Protein AF-A0AAD7G528-F1 (afdb_monomer_lite)

Structure (mmCIF, N/CA/C/O backbone):
data_AF-A0AAD7G528-F1
#
_entry.id   AF-A0AAD7G528-F1
#
loop_
_atom_site.group_PDB
_atom_site.id
_atom_site.type_symbol
_atom_site.label_atom_id
_atom_site.label_alt_id
_atom_site.label_comp_id
_atom_site.label_asym_id
_atom_site.label_entity_id
_atom_site.label_seq_id
_atom_site.pdbx_PDB_ins_code
_atom_site.Cartn_x
_atom_site.Cartn_y
_atom_site.Cartn_z
_atom_site.occupancy
_atom_site.B_iso_or_equiv
_atom_site.auth_seq_id
_atom_site.auth_comp_id
_atom_site.auth_asym_id
_atom_site.auth_atom_id
_atom_site.pdbx_PDB_model_num
ATOM 1 N N . MET A 1 1 ? -5.629 -22.678 -27.619 1.00 59.56 1 MET A N 1
ATOM 2 C CA . MET A 1 1 ? -4.586 -22.019 -26.801 1.00 59.56 1 MET A CA 1
ATOM 3 C C . MET A 1 1 ? -5.141 -21.818 -25.404 1.00 59.56 1 MET A C 1
ATOM 5 O O . MET A 1 1 ? -6.210 -21.240 -25.285 1.00 59.56 1 MET A O 1
ATOM 9 N N . SER A 1 2 ? -4.466 -22.331 -24.375 1.00 74.00 2 SER A N 1
ATOM 10 C CA . SER A 1 2 ? -4.774 -22.015 -22.975 1.00 74.00 2 SER A CA 1
ATOM 11 C C . SER A 1 2 ? -3.799 -20.924 -22.550 1.00 74.00 2 SER A C 1
ATOM 13 O O . SER A 1 2 ? -2.591 -21.147 -22.572 1.00 74.00 2 SER A O 1
ATOM 15 N N . TRP A 1 3 ? -4.314 -19.735 -22.249 1.00 81.94 3 TRP A N 1
ATOM 16 C CA . TRP A 1 3 ? -3.520 -18.692 -21.614 1.00 81.94 3 TRP A CA 1
ATOM 17 C C . TRP A 1 3 ? -3.503 -18.978 -20.113 1.00 81.94 3 TRP A C 1
ATOM 19 O O . TRP A 1 3 ? -4.561 -19.155 -19.508 1.00 81.94 3 TRP A O 1
ATOM 29 N N . LYS A 1 4 ? -2.307 -19.089 -19.536 1.00 88.56 4 LYS A N 1
ATOM 30 C CA . LYS A 1 4 ? -2.100 -19.239 -18.095 1.00 88.56 4 LYS A CA 1
ATOM 31 C C . LYS A 1 4 ? -1.254 -18.068 -17.621 1.00 88.56 4 LYS A C 1
ATOM 33 O O . LYS A 1 4 ? -0.304 -17.695 -18.302 1.00 88.56 4 LYS A O 1
ATOM 38 N N . LEU A 1 5 ? -1.617 -17.532 -16.466 1.00 90.25 5 LEU A N 1
ATOM 39 C CA . LEU A 1 5 ? -0.899 -16.475 -15.771 1.00 90.25 5 LEU A CA 1
ATOM 40 C C . LEU A 1 5 ? -0.386 -17.046 -14.453 1.00 90.25 5 LEU A C 1
ATOM 42 O O . LEU A 1 5 ? -1.179 -17.574 -13.671 1.00 90.25 5 LEU A O 1
ATOM 46 N N . ASN A 1 6 ? 0.918 -16.958 -14.216 1.00 93.00 6 ASN A N 1
ATOM 47 C CA . ASN A 1 6 ? 1.503 -17.172 -12.900 1.00 93.00 6 ASN A CA 1
ATOM 48 C C . ASN A 1 6 ? 1.516 -15.830 -12.151 1.00 93.00 6 ASN A C 1
ATOM 50 O O . ASN A 1 6 ? 1.759 -14.789 -12.757 1.00 93.00 6 ASN A O 1
ATOM 54 N N . LEU A 1 7 ? 1.281 -15.825 -10.836 1.00 93.06 7 LEU A N 1
ATOM 55 C CA . LEU A 1 7 ? 1.369 -14.596 -10.040 1.00 93.06 7 LEU A CA 1
ATOM 56 C C . LEU A 1 7 ? 2.758 -13.946 -10.138 1.00 93.06 7 LEU A C 1
ATOM 58 O O . LEU A 1 7 ? 2.852 -12.723 -10.184 1.00 93.06 7 LEU A O 1
ATOM 62 N N . ALA A 1 8 ? 3.822 -14.740 -10.289 1.00 92.31 8 ALA A N 1
ATOM 63 C CA . ALA A 1 8 ? 5.171 -14.225 -10.520 1.00 92.31 8 ALA A CA 1
ATOM 64 C C . ALA A 1 8 ? 5.277 -13.374 -11.804 1.00 92.31 8 ALA A C 1
ATOM 66 O O . ALA A 1 8 ? 6.054 -12.415 -11.844 1.00 92.31 8 ALA A O 1
ATOM 67 N N . ASP A 1 9 ? 4.459 -13.657 -12.827 1.00 93.75 9 ASP A N 1
ATOM 68 C CA . ASP A 1 9 ? 4.439 -12.897 -14.085 1.00 93.75 9 ASP A CA 1
ATOM 69 C C . ASP A 1 9 ? 3.951 -11.453 -13.879 1.00 93.75 9 ASP A C 1
ATOM 71 O O . ASP A 1 9 ? 4.261 -10.573 -14.687 1.00 93.75 9 ASP A O 1
ATOM 75 N N . LEU A 1 10 ? 3.217 -11.179 -12.791 1.00 95.88 10 LEU A N 1
ATOM 76 C CA . LEU A 1 10 ? 2.744 -9.833 -12.455 1.00 95.88 10 LEU A CA 1
ATOM 77 C C . LEU A 1 10 ? 3.879 -8.895 -12.032 1.00 95.88 10 LEU A C 1
ATOM 79 O O . LEU A 1 10 ? 3.719 -7.683 -12.147 1.00 95.88 10 LEU A O 1
ATOM 83 N N . SER A 1 11 ? 5.040 -9.428 -11.629 1.00 96.69 11 SER A N 1
ATOM 84 C CA . SER A 1 11 ? 6.229 -8.628 -11.290 1.00 96.69 11 SER A CA 1
ATOM 85 C C . SER A 1 11 ? 6.940 -8.030 -12.516 1.00 96.69 11 SER A C 1
ATOM 87 O O . SER A 1 11 ? 7.808 -7.159 -12.379 1.00 96.69 11 SER A O 1
ATOM 89 N N . ALA A 1 12 ? 6.585 -8.480 -13.727 1.00 95.50 12 ALA A N 1
ATOM 90 C CA . ALA A 1 12 ? 7.203 -8.029 -14.965 1.00 95.50 12 ALA A CA 1
ATOM 91 C C . ALA A 1 12 ? 7.020 -6.516 -15.175 1.00 95.50 12 ALA A C 1
ATOM 93 O O . ALA A 1 12 ? 5.919 -5.977 -15.068 1.00 95.50 12 ALA A O 1
ATOM 94 N N . ARG A 1 13 ? 8.107 -5.827 -15.541 1.00 94.88 13 ARG A N 1
ATOM 95 C CA . ARG A 1 13 ? 8.123 -4.376 -15.780 1.00 94.88 13 ARG A CA 1
ATOM 96 C C . ARG A 1 13 ? 7.845 -4.041 -17.245 1.00 94.88 13 ARG A C 1
ATOM 98 O O . ARG A 1 13 ? 8.164 -4.810 -18.149 1.00 94.88 13 ARG A O 1
ATOM 105 N N . GLY A 1 14 ? 7.285 -2.860 -17.487 1.00 93.81 14 GLY A N 1
ATOM 106 C CA . GLY A 1 14 ? 7.053 -2.339 -18.832 1.00 93.81 14 GLY A CA 1
ATOM 107 C C . GLY A 1 14 ? 5.939 -1.301 -18.863 1.00 93.81 14 GLY A C 1
ATOM 108 O O . GLY A 1 14 ? 5.157 -1.183 -17.926 1.00 93.81 14 GLY A O 1
ATOM 109 N N . TRP A 1 15 ? 5.853 -0.556 -19.961 1.00 93.19 15 TRP A N 1
ATOM 110 C CA . TRP A 1 15 ? 4.876 0.527 -20.122 1.00 93.19 15 TRP A CA 1
ATOM 111 C C . TRP A 1 15 ? 3.412 0.055 -20.092 1.00 93.19 15 TRP A C 1
ATOM 113 O O . TRP A 1 15 ? 2.541 0.814 -19.687 1.00 93.19 15 TRP A O 1
ATOM 123 N N . SER A 1 16 ? 3.149 -1.196 -20.484 1.00 92.50 16 SER A N 1
ATOM 124 C CA . SER A 1 16 ? 1.822 -1.831 -20.463 1.00 92.50 16 SER A CA 1
ATOM 125 C C . SER A 1 16 ? 1.643 -2.846 -19.327 1.00 92.50 16 SER A C 1
ATOM 127 O O . SER A 1 16 ? 0.673 -3.603 -19.316 1.00 92.50 16 SER A O 1
ATOM 129 N N . LYS A 1 17 ? 2.600 -2.916 -18.395 1.00 96.06 17 LYS A N 1
ATOM 130 C CA . LYS A 1 17 ? 2.567 -3.832 -17.249 1.00 96.06 17 LYS A CA 1
ATOM 131 C C . LYS A 1 17 ? 2.182 -3.071 -15.991 1.00 96.06 17 LYS A C 1
ATOM 133 O O . LYS A 1 17 ? 2.557 -1.910 -15.842 1.00 96.06 17 LYS A O 1
ATOM 138 N N . ILE A 1 18 ? 1.455 -3.738 -15.098 1.00 96.56 18 ILE A N 1
ATOM 139 C CA . ILE A 1 18 ? 0.944 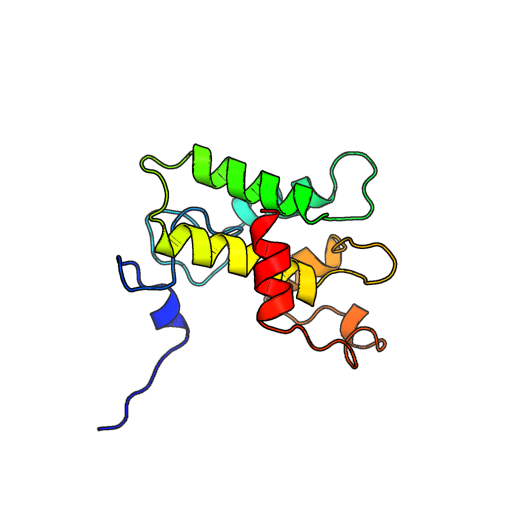-3.111 -13.875 1.00 96.56 18 ILE A CA 1
ATOM 140 C C . ILE A 1 18 ? 2.064 -2.804 -12.876 1.00 96.56 18 ILE A C 1
ATOM 142 O O . ILE A 1 18 ? 2.048 -1.735 -12.282 1.00 96.56 18 ILE A O 1
ATOM 146 N N . ALA A 1 19 ? 3.081 -3.667 -12.754 1.00 97.38 19 ALA A N 1
ATOM 147 C CA . ALA A 1 19 ? 4.173 -3.442 -11.814 1.00 97.38 19 ALA A CA 1
ATOM 148 C C . ALA A 1 19 ? 4.958 -2.170 -12.161 1.00 97.38 19 ALA A C 1
ATOM 150 O O . ALA A 1 19 ? 5.649 -2.092 -13.183 1.00 97.38 19 ALA A O 1
ATOM 151 N N . HIS A 1 20 ? 4.967 -1.211 -11.236 1.00 97.38 20 HIS A N 1
ATOM 152 C CA . HIS A 1 20 ? 5.570 0.113 -11.406 1.00 97.38 20 HIS A CA 1
ATOM 153 C C . HIS A 1 20 ? 6.632 0.471 -10.347 1.00 97.38 20 HIS A C 1
ATOM 155 O O . HIS A 1 20 ? 6.782 -0.187 -9.319 1.00 97.38 20 HIS A O 1
ATOM 161 N N . HIS A 1 21 ? 7.423 1.512 -10.605 1.00 97.50 21 HIS A N 1
ATOM 162 C CA . HIS A 1 21 ? 8.370 2.030 -9.612 1.00 97.50 21 HIS A CA 1
ATOM 163 C C . HIS A 1 21 ? 7.639 2.652 -8.414 1.00 97.50 21 HIS A C 1
ATOM 165 O O . HIS A 1 21 ? 6.476 3.014 -8.524 1.00 97.50 21 HIS A O 1
ATOM 171 N N . ALA A 1 22 ? 8.327 2.827 -7.287 1.00 97.19 22 ALA A N 1
ATOM 172 C CA . ALA A 1 22 ? 7.762 3.427 -6.073 1.00 97.19 22 ALA A CA 1
ATOM 173 C C . ALA A 1 22 ? 6.575 2.665 -5.434 1.00 97.19 22 ALA A C 1
ATOM 175 O O . ALA A 1 22 ? 5.890 3.234 -4.591 1.00 97.19 22 ALA A O 1
ATOM 176 N N . SER A 1 23 ? 6.379 1.372 -5.732 1.00 97.50 23 SER A N 1
ATOM 177 C CA . SER A 1 23 ? 5.481 0.482 -4.964 1.00 97.50 23 SER A CA 1
ATOM 178 C C . SER A 1 23 ? 5.842 0.476 -3.479 1.00 97.50 23 SER A C 1
ATOM 180 O O . SER A 1 23 ? 7.028 0.532 -3.173 1.00 97.50 23 SER A O 1
ATOM 182 N N . LEU A 1 24 ? 4.873 0.370 -2.567 1.00 97.38 24 LEU A N 1
ATOM 183 C CA . LEU A 1 24 ? 5.074 0.563 -1.119 1.00 97.38 24 LEU A CA 1
ATOM 184 C C . LEU A 1 24 ? 6.221 -0.272 -0.528 1.00 97.38 24 LEU A C 1
ATOM 186 O O . LEU A 1 24 ? 7.136 0.294 0.064 1.00 97.38 24 LEU A O 1
ATOM 190 N N . VAL A 1 25 ? 6.201 -1.590 -0.752 1.00 97.75 25 VAL A N 1
ATOM 191 C CA . VAL A 1 25 ? 7.152 -2.540 -0.143 1.00 97.75 25 VAL A CA 1
ATOM 192 C C . VAL A 1 25 ? 8.035 -3.270 -1.154 1.00 97.75 25 VAL A C 1
ATOM 194 O O . VAL A 1 25 ? 8.768 -4.173 -0.782 1.00 97.75 25 VAL A O 1
ATOM 197 N N . HIS A 1 26 ? 8.009 -2.890 -2.434 1.00 97.38 26 HIS A N 1
ATOM 198 C CA . HIS A 1 26 ? 8.848 -3.521 -3.460 1.00 97.38 26 HIS A CA 1
ATOM 199 C C . HIS A 1 26 ? 9.863 -2.535 -4.049 1.00 97.38 26 HIS A C 1
ATOM 201 O O . HIS A 1 26 ? 9.542 -1.357 -4.248 1.00 97.38 26 HIS A O 1
ATOM 207 N N . PRO A 1 27 ? 11.087 -2.989 -4.369 1.00 96.62 27 PRO A N 1
ATOM 208 C CA . PRO A 1 27 ? 12.131 -2.129 -4.903 1.00 96.62 27 PRO A CA 1
ATOM 209 C C . PRO A 1 27 ? 11.782 -1.602 -6.301 1.00 96.62 27 PRO A C 1
ATOM 211 O O . PRO A 1 27 ? 11.149 -2.265 -7.127 1.00 96.62 27 PRO A O 1
ATOM 214 N N . SER A 1 28 ? 12.246 -0.389 -6.588 1.00 96.00 28 SER A N 1
ATOM 215 C CA . SER A 1 28 ? 12.202 0.191 -7.930 1.00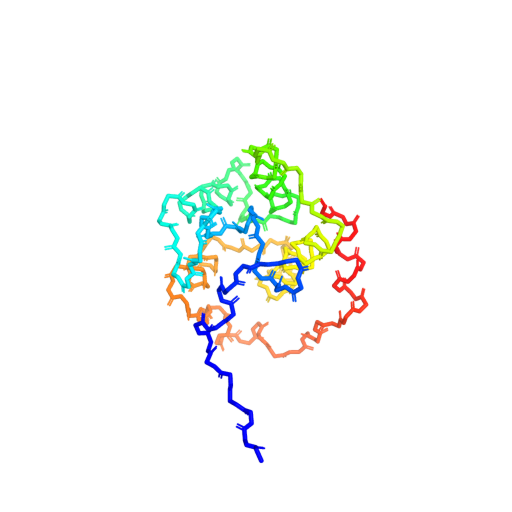 96.00 28 SER A CA 1
ATOM 216 C C . SER A 1 28 ? 13.297 -0.416 -8.811 1.00 96.00 28 SER A C 1
ATOM 218 O O . SER A 1 28 ? 14.391 -0.701 -8.342 1.00 96.00 28 SER A O 1
ATOM 220 N N . GLY A 1 29 ? 13.044 -0.548 -10.115 1.00 91.56 29 GLY A N 1
ATOM 221 C CA . GLY A 1 29 ? 14.091 -0.879 -11.096 1.00 91.56 29 GLY A CA 1
ATOM 222 C C . GLY A 1 29 ? 14.256 -2.369 -11.373 1.00 91.56 29 GLY A C 1
ATOM 223 O O . GLY A 1 29 ? 14.702 -2.725 -12.459 1.00 91.56 29 GLY A O 1
ATOM 224 N N . ILE A 1 30 ? 13.815 -3.227 -10.456 1.00 93.44 30 ILE A N 1
ATOM 225 C CA . ILE A 1 30 ? 13.851 -4.682 -10.614 1.00 93.44 30 ILE A CA 1
ATOM 226 C C . ILE A 1 30 ? 12.445 -5.286 -10.453 1.00 93.44 30 ILE A C 1
ATOM 228 O O . ILE A 1 30 ? 11.607 -4.716 -9.740 1.00 93.44 30 ILE A O 1
ATOM 232 N N . PRO A 1 31 ? 12.130 -6.393 -11.148 1.00 95.50 31 PRO A N 1
ATOM 233 C CA . PRO A 1 31 ? 11.004 -7.246 -10.786 1.00 95.50 31 PRO A CA 1
ATOM 234 C C . PRO A 1 31 ? 11.199 -7.775 -9.363 1.00 95.50 31 PRO A C 1
ATOM 236 O O . PRO A 1 31 ? 12.280 -8.251 -9.025 1.00 95.50 31 PRO A O 1
ATOM 239 N N . SER A 1 32 ? 10.160 -7.685 -8.542 1.00 94.00 32 SER A N 1
ATOM 240 C CA . SER A 1 32 ? 10.106 -8.343 -7.240 1.00 94.00 32 SER A CA 1
ATOM 241 C C . SER A 1 32 ? 8.690 -8.842 -7.002 1.00 94.00 32 SER A C 1
ATOM 243 O O . SER A 1 32 ? 7.729 -8.191 -7.411 1.00 94.00 32 SER A O 1
ATOM 245 N N . TYR A 1 33 ? 8.590 -9.998 -6.362 1.00 90.06 33 TYR A N 1
ATOM 246 C CA . TYR A 1 33 ? 7.344 -10.600 -5.892 1.00 90.06 33 TYR A CA 1
ATOM 247 C C . TYR A 1 33 ? 7.401 -10.893 -4.389 1.00 90.06 33 TYR A C 1
ATOM 249 O O . TYR A 1 33 ? 6.488 -11.512 -3.867 1.00 90.06 33 TYR A O 1
ATOM 257 N N . THR A 1 34 ? 8.466 -10.460 -3.706 1.00 92.31 34 THR A N 1
ATOM 258 C CA . THR A 1 34 ? 8.584 -10.508 -2.248 1.00 92.31 34 THR A CA 1
ATOM 259 C C . THR A 1 34 ? 8.773 -9.091 -1.703 1.00 92.31 34 THR A C 1
ATOM 261 O O . THR A 1 34 ? 9.398 -8.249 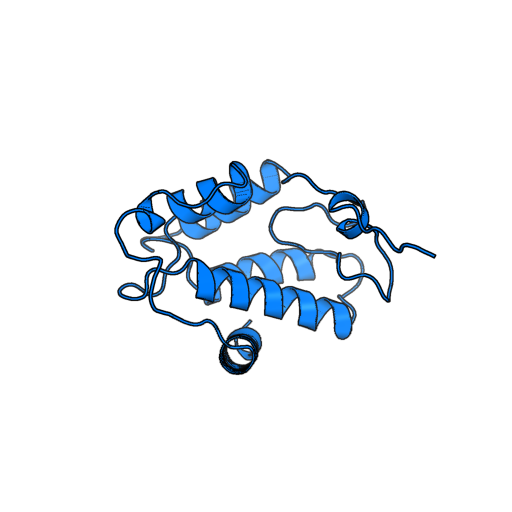-2.374 1.00 92.31 34 THR A O 1
ATOM 264 N N . PRO A 1 35 ? 8.247 -8.793 -0.509 1.00 96.25 35 PRO A N 1
ATOM 265 C CA . PRO A 1 35 ? 8.515 -7.537 0.179 1.00 96.25 35 PRO A CA 1
ATOM 266 C C . PRO A 1 35 ? 10.019 -7.336 0.410 1.00 96.25 35 PRO A C 1
ATOM 268 O O . PRO A 1 35 ? 10.753 -8.275 0.716 1.00 96.25 35 PRO A O 1
ATOM 271 N N . ASP A 1 36 ? 10.480 -6.102 0.258 1.00 97.69 36 ASP A N 1
ATOM 272 C CA . ASP A 1 36 ? 11.790 -5.662 0.723 1.00 97.69 36 ASP A CA 1
ATOM 273 C C . ASP A 1 36 ? 11.681 -5.256 2.195 1.00 97.69 36 ASP A C 1
ATOM 275 O O . ASP A 1 36 ? 10.843 -4.424 2.551 1.00 97.69 36 ASP A O 1
ATOM 279 N N . LEU A 1 37 ? 12.526 -5.846 3.045 1.00 97.19 37 LEU A N 1
ATOM 280 C CA . LEU A 1 37 ? 12.449 -5.668 4.497 1.00 97.19 37 LEU A CA 1
ATOM 281 C C . LEU A 1 37 ? 12.639 -4.209 4.921 1.00 97.19 37 LEU A C 1
ATOM 283 O O . LEU A 1 37 ? 11.886 -3.722 5.757 1.00 97.19 37 LEU A O 1
ATOM 287 N N . ALA A 1 38 ? 13.571 -3.478 4.304 1.00 97.69 38 ALA A N 1
ATOM 288 C CA . ALA A 1 38 ? 13.801 -2.079 4.655 1.00 97.69 38 ALA A CA 1
ATOM 289 C C . ALA A 1 38 ? 12.613 -1.199 4.237 1.00 97.69 38 ALA A C 1
ATOM 291 O O . ALA A 1 38 ? 12.254 -0.242 4.923 1.00 97.69 38 ALA A O 1
ATOM 292 N N . LEU A 1 39 ? 11.971 -1.505 3.106 1.00 98.06 39 LEU A N 1
ATOM 293 C CA . LEU A 1 39 ? 10.765 -0.792 2.684 1.00 98.06 39 LEU A CA 1
ATOM 294 C C . LEU A 1 39 ? 9.561 -1.102 3.576 1.00 98.06 39 LEU A C 1
ATOM 296 O O . LEU A 1 39 ? 8.796 -0.188 3.888 1.00 98.06 39 LEU A O 1
ATOM 300 N N . LEU A 1 40 ? 9.418 -2.354 4.011 1.00 98.06 40 LEU A N 1
ATOM 301 C CA . LEU A 1 40 ? 8.405 -2.752 4.981 1.00 98.06 40 LEU A CA 1
ATOM 302 C C . LEU A 1 40 ? 8.617 -2.041 6.324 1.00 98.06 40 LEU A C 1
ATOM 304 O O . LEU A 1 40 ? 7.695 -1.401 6.818 1.00 98.06 40 LEU A O 1
ATOM 308 N N . GLU A 1 41 ? 9.832 -2.055 6.871 1.00 97.31 41 GLU A N 1
ATOM 309 C CA . GLU A 1 41 ? 10.173 -1.346 8.112 1.00 97.31 41 GLU A CA 1
ATOM 310 C C . GLU A 1 41 ? 9.880 0.157 8.018 1.00 97.31 41 GLU A C 1
ATOM 312 O O . GLU A 1 41 ? 9.344 0.748 8.958 1.00 97.31 41 GLU A O 1
ATOM 317 N N . ASN A 1 42 ? 10.164 0.781 6.870 1.00 96.12 42 ASN A N 1
ATOM 318 C CA . ASN A 1 42 ? 9.829 2.184 6.622 1.00 96.12 42 ASN A CA 1
ATOM 319 C C . ASN A 1 42 ? 8.312 2.427 6.618 1.00 96.12 42 ASN A C 1
ATOM 321 O O . ASN A 1 42 ? 7.851 3.433 7.165 1.00 96.12 42 ASN A O 1
ATOM 325 N N . LEU A 1 43 ? 7.530 1.520 6.023 1.00 96.88 43 LEU A N 1
ATOM 326 C CA . LEU A 1 43 ? 6.068 1.592 6.015 1.00 96.88 43 LEU A CA 1
ATOM 327 C C . LEU A 1 43 ? 5.491 1.444 7.433 1.00 96.88 43 LEU A C 1
ATOM 329 O O . LEU A 1 43 ? 4.657 2.255 7.839 1.00 96.88 43 LEU A O 1
ATOM 333 N N . LEU A 1 44 ? 5.963 0.458 8.199 1.00 96.19 44 LEU A N 1
ATOM 334 C CA . LEU A 1 44 ? 5.524 0.213 9.577 1.00 96.19 44 LEU A CA 1
ATOM 335 C C . LEU A 1 44 ? 5.928 1.364 10.504 1.00 96.19 44 LEU A C 1
ATOM 337 O O . LEU A 1 44 ? 5.114 1.869 11.275 1.00 96.19 44 LEU A O 1
ATOM 341 N N . SER A 1 45 ? 7.154 1.869 10.360 1.00 94.44 45 SER A N 1
ATOM 342 C CA . SER A 1 45 ? 7.614 3.055 11.088 1.00 94.44 45 SER A CA 1
ATOM 343 C C . SER A 1 45 ? 6.747 4.268 10.769 1.00 94.44 45 SER A C 1
ATOM 345 O O . SER A 1 45 ? 6.416 5.039 11.667 1.00 94.44 45 SER A O 1
ATOM 347 N N . ALA A 1 46 ? 6.339 4.435 9.506 1.00 93.88 46 ALA A N 1
ATOM 348 C CA . ALA A 1 46 ? 5.449 5.513 9.105 1.00 93.88 46 ALA A CA 1
ATOM 349 C C . ALA A 1 46 ? 4.056 5.413 9.745 1.00 93.88 46 ALA A C 1
ATOM 351 O O . ALA A 1 46 ? 3.512 6.457 10.102 1.00 93.88 46 ALA A O 1
ATOM 352 N N . ALA A 1 47 ? 3.523 4.200 9.924 1.00 93.50 47 ALA A N 1
ATOM 353 C CA . ALA A 1 47 ? 2.252 3.952 10.609 1.00 93.50 47 ALA A CA 1
ATOM 354 C C . ALA A 1 47 ? 2.319 4.274 12.112 1.00 93.50 47 ALA A C 1
ATOM 356 O O . ALA A 1 47 ? 1.337 4.732 12.690 1.00 93.50 47 ALA A O 1
ATOM 357 N N . SER A 1 48 ? 3.489 4.082 12.722 1.00 88.00 48 SER A N 1
ATOM 358 C CA . SER A 1 48 ? 3.737 4.302 14.153 1.00 88.00 48 SER A CA 1
ATOM 359 C C . SER A 1 48 ? 4.162 5.736 14.506 1.00 88.00 48 SER A C 1
ATOM 361 O O . SER A 1 48 ? 4.472 6.024 15.666 1.00 88.00 48 SER A O 1
ATOM 363 N N . ARG A 1 49 ? 4.224 6.664 13.536 1.00 83.00 49 ARG A N 1
ATOM 364 C CA . ARG A 1 49 ? 4.671 8.044 13.796 1.00 83.00 49 ARG A CA 1
ATOM 365 C C . ARG A 1 49 ? 3.660 8.825 14.649 1.00 83.00 49 ARG A C 1
ATOM 367 O O . ARG A 1 49 ? 2.475 8.895 14.344 1.00 83.00 49 ARG A O 1
ATOM 374 N N . SER A 1 50 ? 4.187 9.479 15.688 1.00 50.53 50 SER A N 1
ATOM 375 C CA . SER A 1 50 ? 3.597 10.607 16.428 1.00 50.53 50 SER A CA 1
ATOM 376 C C . SER A 1 50 ? 2.117 10.478 16.812 1.00 50.53 50 SER A C 1
ATOM 378 O O . SER A 1 50 ? 1.286 11.268 16.374 1.00 50.53 50 SER A O 1
ATOM 380 N N . GLY A 1 51 ? 1.794 9.528 17.692 1.00 65.44 51 GLY A N 1
ATOM 381 C CA . GLY A 1 51 ? 0.493 9.486 18.376 1.00 65.44 51 GLY A CA 1
ATOM 382 C C . GLY A 1 51 ? -0.697 9.072 17.505 1.00 65.44 51 GLY A C 1
ATOM 383 O O . GLY A 1 51 ? -1.824 9.072 17.998 1.00 65.44 51 GLY A O 1
ATOM 384 N N . SER A 1 52 ? -0.462 8.701 16.242 1.00 68.56 52 SER A N 1
ATOM 385 C CA . SER A 1 52 ? -1.475 8.061 15.408 1.00 68.56 52 SER A CA 1
ATOM 386 C C . SER A 1 52 ? -1.662 6.601 15.843 1.00 68.56 52 SER A C 1
ATOM 388 O O . SER A 1 52 ? -0.668 5.907 16.053 1.00 68.56 52 SER A O 1
ATOM 390 N N . PRO A 1 53 ? -2.904 6.093 15.939 1.00 82.69 53 PRO A N 1
ATOM 391 C CA . PRO A 1 53 ? -3.164 4.680 16.222 1.00 82.69 53 PRO A CA 1
ATOM 392 C C . PRO A 1 53 ? -2.842 3.745 15.036 1.00 82.69 53 PRO A C 1
ATOM 394 O O . PRO A 1 53 ? -3.097 2.546 15.120 1.00 82.69 53 PRO A O 1
ATOM 397 N N . GLY A 1 54 ? -2.324 4.276 13.922 1.00 93.50 54 GLY A N 1
ATOM 398 C CA . GLY A 1 54 ? -1.971 3.513 12.727 1.00 93.50 54 GLY A CA 1
ATOM 399 C C . GLY A 1 54 ? -1.771 4.388 11.487 1.00 93.50 54 GLY A C 1
ATOM 400 O O . GLY A 1 54 ? -1.615 5.608 11.563 1.00 93.50 54 GLY A O 1
ATOM 401 N N . MET A 1 55 ? -1.810 3.766 10.313 1.00 96.25 55 MET A N 1
ATOM 402 C CA . MET A 1 55 ? -1.639 4.423 9.021 1.00 96.25 55 MET A CA 1
ATOM 403 C C . MET A 1 55 ? -2.939 5.073 8.529 1.00 96.25 55 MET A C 1
ATOM 405 O O . MET A 1 55 ? -3.922 4.394 8.225 1.00 96.25 55 MET A O 1
ATOM 409 N N . THR A 1 56 ? -2.933 6.397 8.395 1.00 95.44 56 THR A N 1
ATOM 410 C CA . THR A 1 56 ? -3.991 7.157 7.710 1.00 95.44 56 THR A CA 1
ATOM 411 C C . THR A 1 56 ? -3.804 7.099 6.188 1.00 95.44 56 THR A C 1
ATOM 413 O O . THR A 1 56 ? -2.729 6.747 5.698 1.00 95.44 56 THR A O 1
ATOM 416 N N . LEU A 1 57 ? -4.826 7.496 5.418 1.00 95.94 57 LEU A N 1
ATOM 417 C CA . LEU A 1 57 ? -4.683 7.652 3.964 1.00 95.94 57 LEU A CA 1
ATOM 418 C C . LEU A 1 57 ? -3.587 8.671 3.617 1.00 95.94 57 LEU A C 1
ATOM 420 O O . LEU A 1 57 ? -2.761 8.408 2.751 1.00 95.94 57 LEU A O 1
ATOM 424 N N . GLU A 1 58 ? -3.544 9.796 4.336 1.00 95.31 58 GLU A N 1
ATOM 425 C CA . GLU A 1 58 ? -2.520 10.833 4.165 1.00 95.31 58 GLU A CA 1
ATOM 426 C C . GLU A 1 58 ? -1.114 10.304 4.473 1.00 95.31 58 GLU A C 1
ATOM 428 O O . GLU A 1 58 ? -0.174 10.569 3.728 1.00 95.31 58 GLU A O 1
ATOM 433 N N . GLY A 1 59 ? -0.962 9.499 5.529 1.00 95.00 59 GLY A N 1
ATOM 434 C CA . GLY A 1 59 ? 0.307 8.851 5.853 1.00 95.00 59 GLY A CA 1
ATOM 435 C C . GLY A 1 59 ? 0.763 7.901 4.745 1.00 95.00 59 GLY A C 1
ATOM 436 O O . GLY A 1 59 ? 1.931 7.921 4.352 1.00 95.00 59 GLY A O 1
ATOM 437 N N . LEU A 1 60 ? -0.166 7.116 4.191 1.00 96.12 60 LEU A N 1
ATOM 438 C CA . LEU A 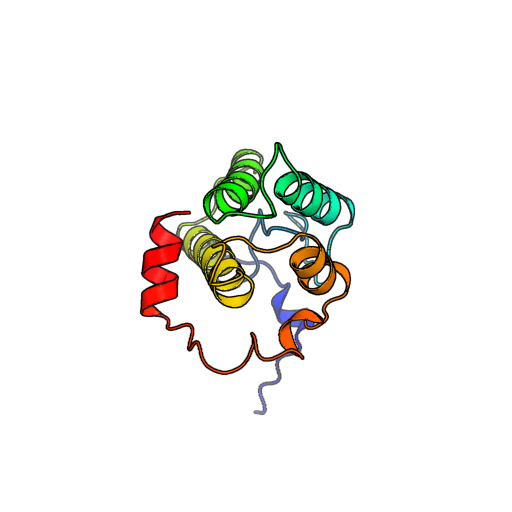1 60 ? 0.119 6.181 3.105 1.00 96.12 60 LEU A CA 1
ATOM 439 C C . LEU A 1 60 ? 0.494 6.926 1.816 1.00 96.12 60 LEU A C 1
ATOM 441 O O . LEU A 1 60 ? 1.468 6.564 1.150 1.00 96.12 60 LEU A O 1
ATOM 445 N N . ALA A 1 61 ? -0.231 8.003 1.506 1.00 96.56 61 ALA A N 1
ATOM 446 C CA . ALA A 1 61 ? 0.064 8.901 0.397 1.00 96.56 61 ALA A CA 1
ATOM 447 C C . ALA A 1 61 ? 1.436 9.565 0.565 1.00 96.56 61 ALA A C 1
ATOM 449 O O . ALA A 1 61 ? 2.221 9.591 -0.377 1.00 96.56 61 ALA A O 1
ATOM 450 N N . ALA A 1 62 ? 1.786 10.015 1.772 1.00 96.12 62 ALA A N 1
ATOM 451 C CA . ALA A 1 62 ? 3.092 10.597 2.062 1.00 96.12 62 ALA A CA 1
ATOM 452 C C . ALA A 1 62 ? 4.237 9.588 1.872 1.00 96.12 62 ALA A C 1
ATOM 454 O O . ALA A 1 62 ? 5.273 9.945 1.309 1.00 96.12 62 ALA A O 1
ATOM 455 N N . VAL A 1 63 ? 4.054 8.324 2.282 1.00 96.81 63 VAL A N 1
ATOM 456 C CA . VAL A 1 63 ? 5.026 7.247 2.013 1.00 96.81 63 VAL A CA 1
ATOM 457 C C . VAL A 1 63 ? 5.197 7.048 0.509 1.00 96.81 63 VAL A C 1
ATOM 459 O O . VAL A 1 63 ? 6.327 7.020 0.020 1.00 96.81 63 VAL A O 1
ATOM 462 N N . HIS A 1 64 ? 4.103 6.960 -0.251 1.00 97.56 64 HIS A N 1
ATOM 463 C CA . HIS A 1 64 ? 4.199 6.843 -1.704 1.00 97.56 64 HIS A CA 1
ATOM 464 C C . HIS A 1 64 ? 4.878 8.074 -2.329 1.00 97.56 64 HIS A C 1
ATOM 466 O O . HIS A 1 64 ? 5.807 7.914 -3.128 1.00 97.56 64 HIS A O 1
ATOM 472 N N . ALA A 1 65 ? 4.461 9.286 -1.970 1.00 97.25 65 ALA A N 1
ATOM 473 C CA . ALA A 1 65 ? 5.010 10.530 -2.495 1.00 97.25 65 ALA A CA 1
ATOM 474 C C . ALA A 1 65 ? 6.514 10.641 -2.223 1.00 97.25 65 ALA A C 1
ATOM 476 O O . ALA A 1 65 ? 7.275 11.053 -3.100 1.00 97.25 65 ALA A O 1
ATOM 477 N N . ASP A 1 66 ? 6.976 10.221 -1.044 1.00 97.19 66 ASP A N 1
ATOM 478 C CA . ASP A 1 66 ? 8.401 10.156 -0.740 1.00 97.19 66 ASP A CA 1
ATOM 479 C C . ASP A 1 66 ? 9.145 9.204 -1.681 1.00 97.19 66 ASP A C 1
ATOM 481 O O . ASP A 1 66 ? 10.135 9.582 -2.311 1.00 97.19 66 ASP A O 1
ATOM 485 N N . ARG A 1 67 ? 8.609 8.001 -1.891 1.00 97.38 67 ARG A N 1
ATOM 486 C CA . ARG A 1 67 ? 9.191 7.032 -2.827 1.00 97.38 67 ARG A CA 1
ATOM 487 C C . ARG A 1 67 ? 9.207 7.540 -4.267 1.00 97.38 67 ARG A C 1
ATOM 489 O O . ARG A 1 67 ? 10.191 7.331 -4.972 1.00 97.38 67 ARG A O 1
ATOM 496 N N . ALA A 1 68 ? 8.142 8.207 -4.703 1.00 97.31 68 ALA A N 1
ATOM 497 C CA . ALA A 1 68 ? 8.014 8.744 -6.054 1.00 97.31 68 ALA A CA 1
ATOM 498 C C . ALA A 1 68 ? 8.985 9.907 -6.313 1.00 97.31 68 ALA A C 1
ATOM 500 O O . ALA A 1 68 ? 9.592 9.965 -7.382 1.00 97.31 68 ALA A O 1
ATOM 501 N N . ARG A 1 69 ? 9.179 10.803 -5.333 1.00 96.69 69 ARG A N 1
ATOM 502 C CA . ARG A 1 69 ? 10.133 11.925 -5.425 1.00 96.69 69 ARG A CA 1
ATOM 503 C C . ARG A 1 69 ? 11.582 11.470 -5.564 1.00 96.69 69 ARG A C 1
ATOM 505 O O . ARG A 1 69 ? 12.373 12.170 -6.184 1.00 96.69 69 ARG A O 1
ATOM 512 N N . ASN A 1 70 ? 11.916 10.305 -5.015 1.00 95.50 70 ASN A N 1
ATOM 513 C CA . ASN A 1 70 ? 13.261 9.734 -5.075 1.00 95.50 70 ASN A CA 1
ATOM 514 C C . ASN A 1 70 ? 13.525 8.917 -6.357 1.00 95.50 70 ASN A C 1
ATOM 516 O O . ASN A 1 70 ? 14.582 8.296 -6.491 1.00 95.50 70 ASN A O 1
ATOM 520 N N . LEU A 1 71 ? 12.591 8.889 -7.316 1.00 96.62 71 LEU A N 1
ATOM 521 C CA . LEU A 1 71 ? 12.808 8.208 -8.590 1.00 96.62 71 LEU A CA 1
ATOM 522 C C . LEU A 1 71 ? 13.673 9.050 -9.545 1.00 96.62 71 LEU A C 1
ATOM 524 O O . LEU A 1 71 ? 13.465 10.257 -9.660 1.00 96.62 71 LEU A O 1
ATOM 528 N N . PRO A 1 72 ? 14.553 8.422 -10.350 1.00 95.44 72 PRO A N 1
ATOM 529 C CA . PRO A 1 72 ? 15.296 9.124 -11.402 1.00 95.44 72 PRO A CA 1
ATOM 530 C C . PRO A 1 72 ? 14.397 9.760 -12.472 1.00 95.44 72 PRO A C 1
ATOM 532 O O . PRO A 1 72 ? 14.820 10.661 -13.194 1.00 95.44 72 PRO A O 1
ATOM 535 N N . ARG A 1 73 ? 13.175 9.237 -12.631 1.00 94.38 73 ARG A N 1
ATOM 536 C CA . ARG A 1 73 ? 12.148 9.736 -13.549 1.00 94.38 73 ARG A CA 1
ATOM 537 C C . ARG A 1 73 ? 10.779 9.633 -12.879 1.00 94.38 73 ARG A C 1
ATOM 539 O O . ARG A 1 73 ? 10.542 8.644 -12.184 1.00 94.38 73 ARG A O 1
ATOM 546 N N . PRO A 1 74 ? 9.874 10.594 -13.120 1.00 95.75 74 PRO A N 1
ATOM 547 C CA . PRO A 1 74 ? 8.518 10.515 -12.599 1.00 95.75 74 PRO A CA 1
ATOM 548 C C . PRO A 1 74 ? 7.782 9.298 -13.170 1.00 95.75 74 PRO A C 1
ATOM 550 O O . PRO A 1 74 ? 8.100 8.809 -14.260 1.00 95.75 74 PRO A O 1
ATOM 553 N N . LEU A 1 75 ? 6.771 8.826 -12.439 1.00 96.19 75 LEU A N 1
ATOM 554 C CA . LEU A 1 75 ? 5.867 7.796 -12.941 1.00 96.19 75 LEU A CA 1
ATOM 555 C C . LEU A 1 75 ? 5.132 8.288 -14.192 1.00 96.19 75 LEU A C 1
ATOM 557 O O . LEU A 1 75 ? 4.796 9.466 -14.322 1.00 96.19 75 LEU A O 1
ATOM 561 N N . SER A 1 76 ? 4.860 7.361 -15.112 1.00 96.50 76 SER A N 1
ATOM 562 C CA . SER A 1 76 ? 3.932 7.629 -16.211 1.00 96.50 76 SER A CA 1
ATOM 563 C C . SER A 1 76 ? 2.528 7.889 -15.656 1.00 96.50 76 SER A C 1
ATOM 565 O O . SER A 1 76 ? 2.199 7.413 -14.572 1.00 96.50 76 SER A O 1
ATOM 567 N N . GLY A 1 77 ? 1.664 8.576 -16.410 1.00 97.00 77 GLY A N 1
ATOM 568 C CA . GLY A 1 77 ? 0.278 8.797 -15.977 1.00 97.00 77 GLY A CA 1
ATOM 569 C C . GLY A 1 77 ? -0.476 7.493 -15.682 1.00 97.00 77 GLY A C 1
ATOM 570 O O . GLY A 1 77 ? -1.236 7.430 -14.722 1.00 97.00 77 GLY A O 1
ATOM 571 N N . PHE A 1 78 ? -0.207 6.431 -16.450 1.00 97.38 78 PHE A N 1
ATOM 572 C CA . PHE A 1 78 ? -0.759 5.098 -16.197 1.00 97.38 78 PHE A CA 1
ATOM 573 C C . PHE A 1 78 ? -0.262 4.519 -14.868 1.00 97.38 78 PHE A C 1
ATOM 575 O O . PHE A 1 78 ? -1.062 4.122 -14.029 1.00 97.38 78 PHE A O 1
ATOM 582 N N . HIS A 1 79 ? 1.053 4.511 -14.642 1.00 98.06 79 HIS A N 1
ATOM 583 C CA . HIS A 1 79 ? 1.626 3.954 -13.415 1.00 98.06 79 HIS A CA 1
ATOM 584 C C . HIS A 1 79 ? 1.309 4.782 -12.173 1.00 98.06 79 HIS A C 1
ATOM 586 O O . HIS A 1 79 ? 1.162 4.206 -11.105 1.00 98.06 79 HIS A O 1
ATOM 592 N N . ALA A 1 80 ? 1.153 6.099 -12.309 1.00 97.69 80 ALA A N 1
ATOM 593 C CA . ALA A 1 80 ? 0.655 6.947 -11.233 1.00 97.69 80 ALA A CA 1
ATOM 594 C C . ALA A 1 80 ? -0.779 6.553 -10.847 1.00 97.69 80 ALA A C 1
ATOM 596 O O . ALA A 1 80 ? -1.059 6.352 -9.674 1.00 97.69 80 ALA A O 1
ATOM 597 N N . GLN A 1 81 ? -1.672 6.346 -11.824 1.00 97.50 81 GLN A N 1
ATOM 598 C CA . GLN A 1 81 ? -3.039 5.887 -11.546 1.00 97.50 81 GLN A CA 1
ATOM 599 C C . GLN A 1 81 ? -3.078 4.510 -10.880 1.00 97.50 81 GLN A C 1
ATOM 601 O O . GLN A 1 81 ? -3.875 4.309 -9.966 1.00 97.50 81 GLN A O 1
ATOM 606 N N . VAL A 1 82 ? -2.226 3.576 -11.318 1.00 97.81 82 VAL A N 1
ATOM 607 C CA . VAL A 1 82 ? -2.094 2.263 -10.669 1.00 97.81 82 VAL A CA 1
ATOM 608 C C . VAL A 1 82 ? -1.646 2.440 -9.220 1.00 97.81 82 VAL A C 1
ATOM 610 O O . VAL A 1 82 ? -2.331 1.960 -8.325 1.00 97.81 82 VAL A O 1
ATOM 613 N N . ALA A 1 83 ? -0.581 3.205 -8.978 1.00 98.00 83 ALA A N 1
ATOM 614 C CA . ALA A 1 83 ? -0.038 3.412 -7.641 1.00 98.00 83 ALA A CA 1
ATOM 615 C C . ALA A 1 83 ? -1.045 4.080 -6.684 1.00 98.00 83 ALA A C 1
ATOM 617 O O . ALA A 1 83 ? -1.235 3.623 -5.558 1.00 98.00 83 ALA A O 1
ATOM 618 N N . PHE A 1 84 ? -1.753 5.119 -7.140 1.00 98.25 84 PHE A N 1
ATOM 619 C CA . PHE A 1 84 ? -2.791 5.784 -6.344 1.00 98.25 84 PHE A CA 1
ATOM 620 C C . PHE A 1 84 ? -3.971 4.853 -6.065 1.00 98.25 84 PHE A C 1
ATOM 622 O O . PHE A 1 84 ? -4.492 4.823 -4.950 1.00 98.25 84 PHE A O 1
ATOM 629 N N . GLY A 1 85 ? -4.368 4.060 -7.064 1.00 97.81 85 GLY A N 1
ATOM 630 C CA . GLY A 1 85 ? -5.393 3.034 -6.922 1.00 97.81 85 GLY A CA 1
ATOM 631 C C . GLY A 1 85 ? -5.006 1.959 -5.908 1.00 97.81 85 GLY A C 1
ATOM 632 O O . GLY A 1 85 ? -5.836 1.595 -5.081 1.00 97.81 85 GLY A O 1
ATOM 633 N N . GLU A 1 86 ? -3.757 1.493 -5.921 1.00 97.75 86 GLU A N 1
ATOM 634 C CA . GLU A 1 86 ? -3.230 0.523 -4.955 1.00 97.75 86 GLU A CA 1
ATOM 635 C C . GLU A 1 86 ? -3.210 1.090 -3.529 1.00 97.75 86 GLU A C 1
ATOM 637 O O . GLU A 1 86 ? -3.680 0.421 -2.608 1.00 97.75 86 GLU A O 1
ATOM 642 N N . CYS A 1 87 ? -2.753 2.334 -3.336 1.00 97.94 87 CYS A N 1
ATOM 643 C CA . CYS A 1 87 ? -2.803 3.007 -2.034 1.00 97.94 87 CYS A CA 1
ATOM 644 C C . CYS A 1 87 ? -4.244 3.139 -1.519 1.00 97.94 87 CYS A C 1
ATOM 646 O O . CYS A 1 87 ? -4.546 2.747 -0.391 1.00 97.94 87 CYS A O 1
ATOM 648 N N . ALA A 1 88 ? -5.147 3.652 -2.357 1.00 97.69 88 ALA A N 1
ATOM 649 C CA . ALA A 1 88 ? -6.550 3.834 -2.008 1.00 97.69 88 ALA A CA 1
ATOM 650 C C . ALA A 1 88 ? -7.239 2.506 -1.689 1.00 97.69 88 ALA A C 1
ATOM 652 O O . ALA A 1 88 ? -7.902 2.390 -0.661 1.00 97.69 88 ALA A O 1
ATOM 653 N N . PHE A 1 89 ? -7.068 1.500 -2.550 1.00 96.50 89 PHE A N 1
ATOM 654 C CA . PHE A 1 89 ? -7.656 0.178 -2.372 1.00 96.50 89 PHE A CA 1
ATOM 655 C C . PHE A 1 89 ? -7.118 -0.509 -1.118 1.00 96.50 89 PHE A C 1
ATOM 657 O O . PHE A 1 89 ? -7.909 -0.995 -0.315 1.00 96.50 89 PHE A O 1
ATOM 664 N N . GLY A 1 90 ? -5.800 -0.490 -0.904 1.00 95.19 90 GLY A N 1
ATOM 665 C CA . GLY A 1 90 ? -5.186 -1.044 0.299 1.00 95.19 90 GLY A CA 1
ATOM 666 C C . GLY A 1 90 ? -5.738 -0.398 1.569 1.00 95.19 90 GLY A C 1
ATOM 667 O O . GLY A 1 90 ? -6.136 -1.103 2.495 1.00 95.19 90 GLY A O 1
ATOM 668 N N . TRP A 1 91 ? -5.856 0.932 1.591 1.00 95.88 91 TRP A N 1
ATOM 669 C CA . TRP A 1 91 ? -6.436 1.641 2.731 1.00 95.88 91 TRP A CA 1
ATOM 670 C C . TRP A 1 91 ? -7.922 1.335 2.929 1.00 95.88 91 TRP A C 1
ATOM 672 O O . TRP A 1 91 ? -8.342 1.055 4.045 1.00 95.88 91 TRP A O 1
ATOM 682 N N . LEU A 1 92 ? -8.720 1.316 1.863 1.00 94.06 92 LEU A N 1
ATOM 683 C CA . LEU A 1 92 ? -10.140 0.952 1.904 1.00 94.06 92 LEU A CA 1
ATOM 684 C C . LEU A 1 92 ? -10.387 -0.452 2.461 1.00 94.06 92 LEU A C 1
ATOM 686 O O . LEU A 1 92 ? -11.318 -0.650 3.237 1.00 94.06 92 LEU A O 1
ATOM 690 N N . VAL A 1 93 ? -9.557 -1.408 2.049 1.00 92.25 93 VAL A N 1
ATOM 691 C CA . VAL A 1 93 ? -9.670 -2.816 2.432 1.00 92.25 93 VAL A CA 1
ATOM 692 C C . VAL A 1 93 ? -9.219 -3.045 3.871 1.00 92.25 93 VAL A C 1
ATOM 694 O O . VAL A 1 93 ? -9.849 -3.818 4.588 1.00 92.25 93 VAL A O 1
ATOM 697 N N . MET A 1 94 ? -8.130 -2.401 4.294 1.00 92.88 94 MET A N 1
ATOM 698 C CA . MET A 1 94 ? -7.489 -2.704 5.575 1.00 92.88 94 MET A CA 1
ATOM 699 C C . MET A 1 94 ? -7.857 -1.746 6.707 1.00 92.88 94 MET A C 1
ATOM 701 O O . MET A 1 94 ? -7.642 -2.099 7.865 1.00 92.88 94 MET A O 1
ATOM 705 N N . ARG A 1 95 ? -8.393 -0.551 6.420 1.00 92.69 95 ARG A N 1
ATOM 706 C CA . ARG A 1 95 ? -8.712 0.410 7.481 1.00 92.69 95 ARG A CA 1
ATOM 707 C C . ARG A 1 95 ? -9.775 -0.143 8.420 1.00 92.69 95 ARG A C 1
ATOM 709 O O . ARG A 1 95 ? -10.779 -0.726 8.010 1.00 92.69 95 ARG A O 1
ATOM 716 N N . ASN A 1 96 ? -9.617 0.183 9.686 1.00 89.69 96 ASN A N 1
ATOM 717 C CA . ASN A 1 96 ? -10.678 0.089 10.658 1.00 89.69 96 ASN A CA 1
ATOM 718 C C . ASN A 1 96 ? -11.734 1.178 10.363 1.00 89.69 96 ASN A C 1
ATOM 720 O O . ASN A 1 96 ? -11.405 2.367 10.338 1.00 89.69 96 ASN A O 1
ATOM 724 N N . PRO A 1 97 ? -13.007 0.813 10.120 1.00 86.38 97 PRO A N 1
ATOM 725 C CA . PRO A 1 97 ? -14.033 1.774 9.723 1.00 86.38 97 PRO A CA 1
ATOM 726 C C . PRO A 1 97 ? -14.434 2.739 10.847 1.00 86.38 97 PRO A C 1
ATOM 728 O O . PRO A 1 97 ? -14.984 3.797 10.558 1.00 86.38 97 PRO A O 1
ATOM 731 N N . GLN A 1 98 ? -14.161 2.411 12.114 1.00 86.75 98 GLN A N 1
ATOM 732 C CA . GLN A 1 98 ? -14.439 3.293 13.249 1.00 86.75 98 GLN A CA 1
ATOM 733 C C . GLN A 1 98 ? -13.340 4.339 13.449 1.00 86.75 98 GLN A C 1
ATOM 735 O O . GLN A 1 98 ? -13.635 5.467 13.835 1.00 86.75 98 GLN A O 1
ATOM 740 N N . THR A 1 99 ? -12.082 3.980 13.194 1.00 89.88 99 THR A N 1
ATOM 741 C CA . THR A 1 99 ? -10.927 4.856 13.455 1.00 89.88 99 THR A CA 1
ATOM 742 C C . THR A 1 99 ? -10.344 5.483 12.191 1.00 89.88 99 THR A C 1
ATOM 744 O O . THR A 1 99 ? -9.578 6.437 12.288 1.00 89.88 99 THR A O 1
ATOM 747 N N . SER A 1 100 ? -10.714 4.988 11.005 1.00 91.19 100 SER A N 1
ATOM 748 C CA . SER A 1 100 ? -10.183 5.419 9.703 1.00 91.19 100 SER A CA 1
ATOM 749 C C . SER A 1 100 ? -8.653 5.331 9.595 1.00 91.19 100 SER A C 1
ATOM 751 O O . SER A 1 100 ? -8.019 6.097 8.868 1.00 91.19 100 SER A O 1
ATOM 753 N N . VAL A 1 101 ? -8.049 4.366 10.288 1.00 93.69 101 VAL A N 1
ATOM 754 C CA . VAL A 1 101 ? -6.625 4.028 10.159 1.00 93.69 101 VAL A CA 1
ATOM 755 C C . VAL A 1 101 ? -6.453 2.542 9.890 1.00 93.69 101 VAL A C 1
ATOM 757 O O . VAL A 1 101 ? -7.332 1.750 10.220 1.00 93.69 101 VAL A O 1
ATOM 760 N N . ILE A 1 102 ? -5.320 2.166 9.309 1.00 94.44 102 ILE A N 1
ATOM 761 C CA . ILE A 1 102 ? -4.858 0.779 9.267 1.00 94.44 102 ILE A CA 1
ATOM 762 C C . ILE A 1 102 ? -3.943 0.569 10.472 1.00 94.44 102 ILE A C 1
ATOM 764 O O . ILE A 1 102 ? -2.922 1.247 10.583 1.00 94.44 102 ILE A O 1
ATOM 768 N N . GLU A 1 103 ? -4.294 -0.335 11.379 1.00 94.12 103 GLU A N 1
ATOM 769 C CA . GLU A 1 103 ? -3.430 -0.680 12.508 1.00 94.12 103 GLU A CA 1
ATOM 770 C C . GLU A 1 103 ? -2.080 -1.252 12.026 1.00 94.12 103 GLU A C 1
ATOM 772 O O . GLU A 1 103 ? -1.988 -1.852 10.953 1.00 94.12 103 GLU A O 1
ATOM 777 N N . VAL A 1 104 ? -1.018 -1.051 12.811 1.00 95.12 104 VAL A N 1
ATOM 778 C CA . VAL A 1 104 ? 0.349 -1.471 12.441 1.00 95.12 104 VAL A CA 1
ATOM 779 C C . VAL A 1 104 ? 0.414 -2.983 12.224 1.00 95.12 104 VAL A C 1
ATOM 781 O O . VAL A 1 104 ? 0.893 -3.419 11.181 1.00 95.12 104 VAL A O 1
ATOM 784 N N . ASP A 1 105 ? -0.165 -3.760 13.138 1.00 93.94 105 ASP A N 1
ATOM 785 C CA . ASP A 1 105 ? -0.220 -5.224 13.048 1.00 93.94 105 ASP A CA 1
ATOM 786 C C . ASP A 1 105 ? -0.959 -5.684 11.779 1.00 93.94 105 ASP A C 1
ATOM 788 O O . ASP A 1 105 ? -0.553 -6.640 11.123 1.00 93.94 105 ASP A O 1
ATOM 792 N N . THR A 1 106 ? -2.007 -4.960 11.364 1.00 94.75 106 THR A N 1
ATOM 793 C CA . THR A 1 106 ? -2.729 -5.224 10.108 1.00 94.75 106 THR A CA 1
ATOM 794 C C . THR A 1 106 ? -1.813 -5.030 8.895 1.00 94.75 106 THR A C 1
ATOM 796 O O . THR A 1 106 ? -1.845 -5.840 7.969 1.00 94.75 106 THR A O 1
ATOM 799 N N . LEU A 1 107 ? -0.982 -3.978 8.885 1.00 95.88 107 LEU A N 1
ATOM 800 C CA . LEU A 1 107 ? 0.001 -3.752 7.819 1.00 95.88 107 LEU A CA 1
ATOM 801 C C . LEU A 1 107 ? 1.106 -4.809 7.819 1.00 95.88 107 LEU A C 1
ATOM 803 O O . LEU A 1 107 ? 1.504 -5.252 6.744 1.00 95.88 107 LEU A O 1
ATOM 807 N N . GLU A 1 108 ? 1.600 -5.198 8.993 1.00 96.25 108 GLU A N 1
ATOM 808 C CA . GLU A 1 108 ? 2.648 -6.209 9.141 1.00 96.25 108 GLU A CA 1
ATOM 809 C C . GLU A 1 108 ? 2.168 -7.581 8.657 1.00 96.25 108 GLU A C 1
ATOM 811 O O . GLU A 1 108 ? 2.826 -8.206 7.827 1.00 96.25 108 GLU A O 1
ATOM 816 N N . GLN A 1 109 ? 0.971 -8.006 9.065 1.00 96.19 109 GLN A N 1
ATOM 817 C CA . GLN A 1 109 ? 0.382 -9.270 8.619 1.00 96.19 109 GLN A CA 1
ATOM 818 C C . GLN A 1 109 ? 0.098 -9.259 7.109 1.00 96.19 109 GLN A C 1
ATOM 820 O O . GLN A 1 109 ? 0.400 -10.226 6.408 1.00 96.19 109 GLN A O 1
ATOM 825 N N . TRP A 1 110 ? -0.425 -8.151 6.575 1.00 96.00 110 TRP A N 1
ATOM 826 C CA . TRP A 1 110 ? -0.753 -8.058 5.152 1.00 96.00 110 TRP A CA 1
ATOM 827 C C . TRP A 1 110 ? 0.485 -7.985 4.253 1.00 96.00 110 TRP A C 1
ATOM 829 O O . TRP A 1 110 ? 0.605 -8.758 3.305 1.00 96.00 110 TRP A O 1
ATOM 839 N N . PHE A 1 111 ? 1.396 -7.043 4.514 1.00 96.62 111 PHE A N 1
ATOM 840 C CA . PHE A 1 111 ? 2.554 -6.805 3.650 1.00 96.62 111 PHE A CA 1
ATOM 841 C C . PHE A 1 111 ? 3.780 -7.634 4.024 1.00 96.62 111 PHE A C 1
ATOM 843 O O . PHE A 1 111 ? 4.606 -7.861 3.151 1.00 96.62 111 PHE A O 1
ATOM 850 N N . GLY A 1 112 ? 3.944 -8.032 5.285 1.00 96.12 112 GLY A N 1
ATOM 851 C CA . GLY A 1 112 ? 5.102 -8.796 5.754 1.00 96.12 112 GLY A CA 1
ATOM 852 C C . GLY A 1 112 ? 4.883 -10.302 5.700 1.00 96.12 112 GLY A C 1
ATOM 853 O O . GLY A 1 112 ? 5.730 -11.026 5.182 1.00 96.12 112 GLY A O 1
ATOM 854 N N . GLU A 1 113 ? 3.739 -10.770 6.199 1.00 96.44 113 GLU A N 1
ATOM 855 C CA . GLU A 1 113 ? 3.415 -12.204 6.254 1.00 96.44 113 GLU A CA 1
ATOM 856 C C . GLU A 1 113 ? 2.651 -12.706 5.017 1.00 96.44 113 GLU A C 1
ATOM 858 O O . GLU A 1 113 ? 2.427 -13.909 4.888 1.00 96.44 113 GLU A O 1
ATOM 863 N N . GLU A 1 114 ? 2.222 -11.798 4.129 1.00 93.38 114 GLU A N 1
ATOM 864 C CA . GLU A 1 114 ? 1.309 -12.083 3.007 1.00 93.38 114 GLU A CA 1
ATOM 865 C C . GLU A 1 114 ? 0.050 -12.849 3.459 1.00 93.38 114 GLU A C 1
ATOM 867 O O . GLU A 1 114 ? -0.476 -13.731 2.770 1.00 93.38 114 GLU A O 1
ATOM 872 N N . ARG A 1 115 ? -0.444 -12.505 4.655 1.00 94.00 115 ARG A N 1
ATOM 873 C CA . ARG A 1 115 ? -1.532 -13.193 5.344 1.00 94.0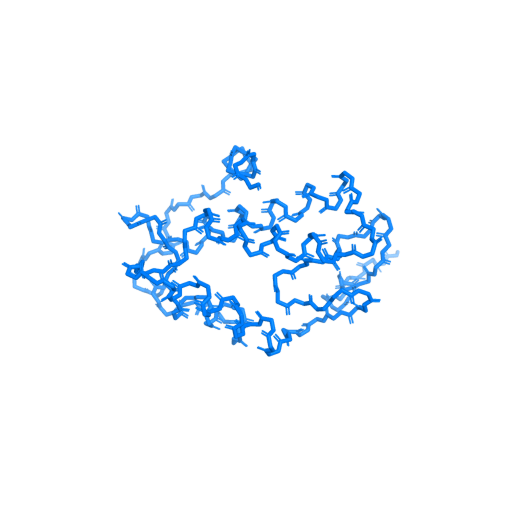0 115 ARG A CA 1
ATOM 874 C C . ARG A 1 115 ? -2.703 -12.253 5.592 1.00 94.00 115 ARG A C 1
ATOM 876 O O . ARG A 1 115 ? -2.585 -11.037 5.693 1.00 94.00 115 ARG A O 1
ATOM 883 N N . LEU A 1 116 ? -3.880 -12.853 5.705 1.00 91.88 116 LEU A N 1
ATOM 884 C CA . LEU A 1 116 ? -5.079 -12.154 6.136 1.00 91.88 116 LEU A CA 1
ATOM 885 C C . LEU A 1 116 ? -4.949 -11.725 7.608 1.00 91.88 116 LEU A C 1
ATOM 887 O O . LEU A 1 116 ? -4.616 -12.580 8.435 1.00 91.88 116 LEU A O 1
ATOM 891 N N . PRO A 1 117 ? -5.249 -10.455 7.936 1.00 91.88 117 PRO A N 1
ATOM 892 C CA . PRO A 1 117 ? -5.142 -9.959 9.296 1.00 91.88 117 PRO A CA 1
ATOM 893 C C . PRO A 1 117 ? -6.051 -10.704 10.277 1.00 91.88 117 PRO A C 1
ATOM 895 O O . PRO A 1 117 ? -7.195 -11.009 9.947 1.00 91.88 117 PRO A O 1
ATOM 898 N N . GLU A 1 118 ? -5.597 -10.940 11.504 1.00 89.50 118 GLU A N 1
ATOM 899 C CA . GLU A 1 118 ? -6.371 -11.664 12.533 1.00 89.50 118 GLU A CA 1
ATOM 900 C C . GLU A 1 118 ? -7.674 -10.948 12.892 1.00 89.50 118 GLU A C 1
ATOM 902 O O . GLU A 1 118 ? -8.724 -11.570 13.036 1.00 89.50 118 GLU A O 1
ATOM 907 N N . VAL A 1 119 ? -7.647 -9.613 12.906 1.00 82.88 119 VAL A N 1
ATOM 908 C CA . VAL A 1 119 ? -8.828 -8.767 13.148 1.00 82.88 119 VAL A CA 1
ATOM 909 C C . VAL A 1 119 ? -9.955 -8.981 12.127 1.00 82.88 119 VAL A C 1
ATOM 911 O O . VAL A 1 119 ? -11.074 -8.504 12.325 1.00 82.88 119 VAL A O 1
ATOM 914 N N . TRP A 1 120 ? -9.682 -9.672 11.017 1.00 82.00 120 TRP A N 1
ATOM 915 C CA . TRP A 1 120 ? -10.678 -10.042 10.017 1.00 82.00 120 TRP A CA 1
ATOM 916 C C . TRP A 1 120 ? -11.430 -11.340 10.342 1.00 82.00 120 TRP A C 1
ATOM 918 O O . TRP A 1 120 ? -12.483 -11.583 9.749 1.00 82.00 120 TRP A O 1
ATOM 928 N N . GLU A 1 121 ? -10.942 -12.159 11.271 1.00 71.31 121 GLU A N 1
ATOM 929 C CA . GLU A 1 121 ? -11.676 -13.326 11.776 1.00 71.31 121 GLU A CA 1
ATOM 930 C C . GLU A 1 121 ? -1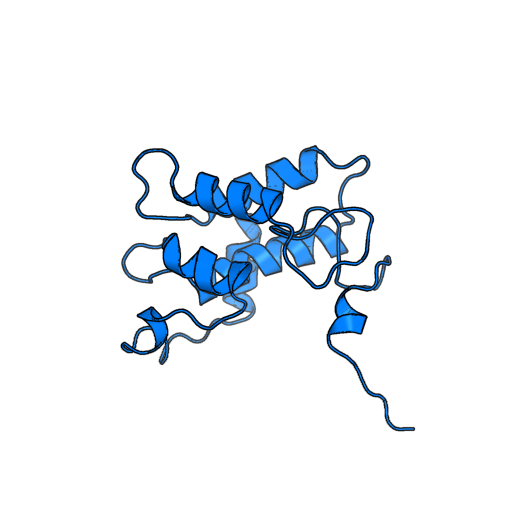2.826 -12.886 12.706 1.00 71.31 121 GLU A C 1
ATOM 932 O O . GLU A 1 121 ? -13.928 -13.431 12.635 1.00 71.31 121 GLU A O 1
ATOM 937 N N . ASP A 1 122 ? -12.635 -11.786 13.442 1.00 63.59 122 ASP A N 1
ATOM 938 C CA . ASP A 1 122 ? -13.585 -11.213 14.409 1.00 63.59 122 ASP A CA 1
ATOM 939 C C . ASP A 1 122 ? -14.674 -10.315 13.787 1.00 63.59 122 ASP A C 1
ATOM 941 O O . ASP A 1 122 ? -15.057 -9.290 14.347 1.00 63.59 122 ASP A O 1
ATOM 945 N N . SER A 1 123 ? -15.224 -10.676 12.623 1.00 56.22 123 SER A N 1
ATOM 946 C CA . SER A 1 123 ? -16.366 -10.006 11.955 1.00 56.22 123 SER A CA 1
ATOM 947 C C . SER A 1 123 ? -16.136 -8.629 11.301 1.00 56.22 123 SER A C 1
ATOM 949 O O . SER A 1 123 ? -17.034 -8.146 10.609 1.00 56.22 123 SER A O 1
ATOM 951 N N . ARG A 1 124 ? -14.936 -8.024 11.363 1.00 58.69 124 ARG A N 1
ATOM 952 C CA . ARG A 1 124 ? -14.635 -6.774 10.610 1.00 58.69 124 ARG A CA 1
ATOM 953 C C . ARG A 1 124 ? -14.613 -6.951 9.084 1.00 58.69 124 ARG A C 1
ATOM 955 O O . ARG A 1 124 ? -14.573 -5.971 8.345 1.00 58.69 124 ARG A O 1
ATOM 962 N N . ARG A 1 125 ? -14.628 -8.198 8.610 1.00 55.72 125 ARG A N 1
ATOM 963 C CA . ARG A 1 125 ? -14.365 -8.569 7.215 1.00 55.72 125 ARG A CA 1
ATOM 964 C C . ARG A 1 125 ? -15.603 -8.684 6.326 1.00 55.72 125 ARG A C 1
ATOM 966 O O . ARG A 1 125 ? -15.483 -8.643 5.106 1.00 55.72 125 ARG A O 1
ATOM 973 N N . PHE A 1 126 ? -16.794 -8.846 6.895 1.00 48.38 126 PHE A N 1
ATOM 974 C CA . PHE A 1 126 ? -17.957 -9.278 6.118 1.00 48.38 126 PHE A CA 1
ATOM 975 C C . PHE A 1 126 ? -19.072 -8.231 6.155 1.00 48.38 126 PHE A C 1
ATOM 977 O O . PHE A 1 126 ? -19.947 -8.263 7.012 1.00 48.38 126 PHE A O 1
ATOM 984 N N . GLY A 1 127 ? -19.034 -7.294 5.199 1.00 55.00 127 GLY A N 1
ATOM 985 C CA . GLY A 1 127 ? -20.152 -6.376 4.942 1.00 55.00 127 GLY A CA 1
ATOM 986 C C . GLY A 1 127 ? -19.834 -5.179 4.043 1.00 55.00 127 GLY A C 1
ATOM 987 O O . GLY A 1 127 ? -20.703 -4.729 3.300 1.00 55.00 127 GLY A O 1
ATOM 988 N N . ASN A 1 128 ? -18.592 -4.690 4.049 1.00 68.12 128 ASN A N 1
ATOM 989 C CA . ASN A 1 128 ? -18.229 -3.484 3.305 1.00 68.12 128 ASN A CA 1
ATOM 990 C C . ASN A 1 128 ? -17.711 -3.846 1.910 1.00 68.12 128 ASN A C 1
ATOM 992 O O . ASN A 1 128 ? -16.594 -4.327 1.739 1.00 68.12 128 ASN A O 1
ATOM 996 N N . THR A 1 129 ? -18.552 -3.633 0.900 1.00 83.31 129 THR A N 1
ATOM 997 C CA . THR A 1 129 ? -18.145 -3.760 -0.503 1.00 83.31 129 THR A CA 1
ATOM 998 C C . THR A 1 129 ? -17.288 -2.557 -0.881 1.00 83.31 129 THR A C 1
ATOM 1000 O O . THR A 1 129 ? -17.810 -1.449 -0.964 1.00 83.31 129 THR A O 1
ATOM 1003 N N . VAL A 1 130 ? -16.001 -2.773 -1.161 1.00 88.94 130 VAL A N 1
ATOM 1004 C CA . VAL A 1 130 ? -15.126 -1.738 -1.731 1.00 88.94 130 VAL A CA 1
ATOM 1005 C C . VAL A 1 130 ? -15.385 -1.653 -3.235 1.00 88.94 130 VAL A C 1
ATOM 1007 O O . VAL A 1 130 ? -15.004 -2.536 -4.005 1.00 88.94 130 VAL A O 1
ATOM 1010 N N . GLY A 1 131 ? -16.085 -0.602 -3.660 1.00 92.38 131 GLY A N 1
ATOM 1011 C CA . GLY A 1 131 ? -16.461 -0.395 -5.059 1.00 92.38 131 GLY A CA 1
ATOM 1012 C C . GLY A 1 131 ? -15.423 0.400 -5.855 1.00 92.38 131 GLY A C 1
ATOM 1013 O O . GLY A 1 131 ? -14.753 1.280 -5.322 1.00 92.38 131 GLY A O 1
ATOM 1014 N N . LEU A 1 132 ? -15.355 0.184 -7.175 1.00 93.75 132 LEU A N 1
ATOM 1015 C CA . LEU A 1 132 ? -14.436 0.919 -8.066 1.00 93.75 132 LEU A CA 1
ATOM 1016 C C . LEU A 1 132 ? -14.602 2.446 -7.991 1.00 93.75 132 LEU A C 1
ATOM 1018 O O . LEU A 1 132 ? -13.631 3.186 -8.136 1.00 93.75 132 LEU A O 1
ATOM 1022 N N . ARG A 1 133 ? -15.832 2.926 -7.770 1.00 95.25 133 ARG A N 1
ATOM 1023 C CA . ARG A 1 133 ? -16.112 4.358 -7.616 1.00 95.25 133 ARG A CA 1
ATOM 1024 C C . ARG A 1 133 ? -15.478 4.925 -6.345 1.00 95.25 133 ARG A C 1
ATOM 1026 O O . ARG A 1 133 ? -14.824 5.957 -6.423 1.00 95.25 133 ARG A O 1
ATOM 1033 N N . GLU A 1 134 ? -15.631 4.230 -5.221 1.00 95.19 134 GLU A N 1
ATOM 1034 C CA . GLU A 1 134 ? -15.054 4.636 -3.934 1.00 95.19 134 GLU A CA 1
ATOM 1035 C C . GLU A 1 134 ? -13.522 4.617 -3.991 1.00 95.19 134 GLU A C 1
ATOM 1037 O O . GLU A 1 134 ? -12.875 5.569 -3.556 1.00 95.19 134 GLU A O 1
ATOM 1042 N N . VAL A 1 135 ? -12.935 3.584 -4.612 1.00 96.25 135 VAL A N 1
ATOM 1043 C CA . VAL A 1 135 ? -11.483 3.517 -4.850 1.00 96.25 135 VAL A CA 1
ATOM 1044 C C . VAL A 1 135 ? -11.016 4.712 -5.667 1.00 96.25 135 VAL A C 1
ATOM 1046 O O . VAL A 1 135 ? -10.033 5.344 -5.302 1.00 96.25 135 VAL A O 1
ATOM 1049 N N . ARG A 1 136 ? -11.728 5.071 -6.741 1.00 96.50 136 ARG A N 1
ATOM 1050 C CA . ARG A 1 136 ? -11.375 6.230 -7.571 1.00 96.50 136 ARG A CA 1
ATOM 1051 C C . ARG A 1 136 ? -11.451 7.551 -6.797 1.00 96.50 136 ARG A C 1
ATOM 1053 O O . ARG A 1 136 ? -10.550 8.371 -6.930 1.00 96.50 136 ARG A O 1
ATOM 1060 N N . GLU A 1 137 ? -12.516 7.768 -6.028 1.00 97.19 137 GLU A N 1
ATOM 1061 C CA . GLU A 1 137 ? -12.706 8.983 -5.216 1.00 97.19 137 GLU A CA 1
ATOM 1062 C C . GLU A 1 137 ? -11.651 9.085 -4.098 1.00 97.19 137 GLU A C 1
ATOM 1064 O O . GLU A 1 137 ? -11.135 10.164 -3.804 1.00 97.19 137 GLU A O 1
ATOM 1069 N N . THR A 1 138 ? -11.260 7.949 -3.521 1.00 97.12 138 THR A N 1
ATOM 1070 C CA . THR A 1 138 ? -10.185 7.869 -2.522 1.00 97.12 138 THR A CA 1
ATOM 1071 C C . THR A 1 138 ? -8.812 8.090 -3.164 1.00 97.12 138 THR A C 1
ATOM 1073 O O . THR A 1 138 ? -8.002 8.841 -2.636 1.00 97.12 138 THR A O 1
ATOM 1076 N N . ALA A 1 139 ? -8.560 7.517 -4.344 1.00 96.69 139 ALA A N 1
ATOM 1077 C CA . ALA A 1 139 ? -7.300 7.669 -5.073 1.00 96.69 139 ALA A CA 1
ATOM 1078 C C . ALA A 1 139 ? -7.032 9.112 -5.519 1.00 96.69 139 ALA A C 1
ATOM 1080 O O . ALA A 1 139 ? -5.877 9.484 -5.660 1.00 96.69 139 ALA A O 1
ATOM 1081 N N . SER A 1 140 ? -8.062 9.947 -5.709 1.00 96.12 140 SER A N 1
ATOM 1082 C CA . SER A 1 140 ? -7.861 11.381 -5.988 1.00 96.12 140 SER A CA 1
ATOM 1083 C C . SER A 1 140 ? -7.366 12.204 -4.792 1.00 96.12 140 SER A C 1
ATOM 1085 O O . SER A 1 140 ? -7.114 13.396 -4.949 1.00 96.12 140 SER A O 1
ATOM 1087 N N . GLN A 1 141 ? -7.262 11.587 -3.613 1.00 95.25 141 GLN A N 1
ATOM 1088 C CA . GLN A 1 141 ? -6.736 12.194 -2.387 1.00 95.25 141 GLN A CA 1
ATOM 1089 C C . GLN A 1 141 ? -5.301 11.734 -2.073 1.00 95.25 141 GLN A C 1
ATOM 1091 O O . GLN A 1 141 ? -4.737 12.172 -1.072 1.00 95.25 141 GLN A O 1
ATOM 1096 N N . VAL A 1 142 ? -4.742 10.839 -2.897 1.00 88.50 142 VAL A N 1
ATOM 1097 C CA . VAL A 1 142 ? -3.348 10.369 -2.845 1.00 88.50 142 VAL A CA 1
ATOM 1098 C C . VAL A 1 142 ? -2.501 11.227 -3.776 1.00 88.50 142 VAL A C 1
ATOM 1100 O O . VAL A 1 142 ? -1.380 11.594 -3.363 1.00 88.50 142 VAL A O 1
#

InterPro domains:
  IPR000028 Chloroperoxidase [PF01328] (17-123)
  IPR000028 Chloroperoxidase [PS51405] (1-137)
  IPR036851 Chloroperoxidase-like superfamily [G3DSA:1.10.489.10] (2-142)

Sequence (142 aa):
MSWKLNLADLSARGWSKIAHHASLVHPSGIPSYTPDLALLENLLSAASRSGSPGMTLEGLAAVHADRARNLPRPLSGFHAQVAFGECAFGWLVMRNPQTSVIEVDTLEQWFGEERLPEVWEDSRRFGNTVGLREVRETASQV

Radius of gyration: 15.4 Å; chains: 1; bounding box: 35×34×45 Å

Secondary structure (DSSP, 8-state):
------GGGGG-BSTTSSB-TT-SSS-SSS--SS--HHHHHHHHHHHTSTT-SSB-HHHHHHHHHHHHHTSSSPPPHHHHHHHHHHHHHHHHHHSBTTTTBB-HHHHIIIIIS----GGGTTTTTSS----HHHHHHHHTT-

Organism: Mycena rosella (NCBI:txid1033263)

Foldseek 3Di:
DDDDDDPLNLLDDDPPGQNAFLAQFDHHPGRDPAGDPVSLVVQLVLQVPDPHQGAALVSLVVSSVVRQVPDPDHDDPSNLLSRLLCSLVVQLQQADPVRRHRGSQSSCCCRVVVHHRPVCVVPSHPDDDDDPVSSNVSSVVD

pLDDT: mean 91.43, std 10.49, range [48.38, 98.25]